Protein AF-A0A6N7VHY9-F1 (afdb_monomer)

Mean predicted aligned error: 8.45 Å

pLDDT: mean 83.17, std 17.12, range [38.38, 97.0]

Secondary structure (DSSP, 8-state):
----S----HHHHHHHHHTTTTS-HHHHHHHHHHHHH--S---------TTS-HHHHHHHHHHHHHHH-TTS---HHHHHHHHHHH--TT--PPP-------TTTTTTSS-HHHHHHHHHHHHHHHHHTTTTTSTT---TTTTS--

Organism: Acidaminococcus fermentans (NCBI:txid905)

Solvent-accessible surface area (backbone atoms only — not comparable to full-atom values): 9420 Å² total; per-residue (Å²): 132,85,77,87,69,86,62,80,41,73,68,52,40,52,50,37,48,67,66,36,73,78,76,44,59,68,62,48,51,53,49,53,51,52,62,66,68,61,77,79,94,82,87,86,85,89,84,74,64,89,90,70,45,64,71,46,51,55,50,43,52,44,55,49,45,42,52,59,12,85,65,46,89,67,60,64,70,61,32,49,55,55,49,67,48,64,59,68,82,89,60,90,66,68,72,50,94,75,73,90,80,62,63,79,84,42,65,83,47,95,46,60,65,58,55,50,51,51,50,50,51,53,44,50,50,65,44,38,69,83,53,64,87,66,80,82,84,74,78,72,65,71,71,74,78,112

Radius of gyration: 17.1 Å; Cα contacts (8 Å, |Δi|>4): 98; chains: 1; bounding box: 40×51×36 Å

InterPro domains:
  IPR011646 KAP family P-loop domain [PF07693] (29-85)
  IPR027417 P-loop containing nucleoside triphosphate hydrolase [SSF52540] (18-81)

Structure (mmCIF, N/CA/C/O backbone):
data_AF-A0A6N7VHY9-F1
#
_entry.id   AF-A0A6N7VHY9-F1
#
loop_
_atom_site.group_PDB
_atom_site.id
_atom_site.type_symbol
_atom_site.label_atom_id
_atom_site.label_alt_id
_atom_site.label_comp_id
_atom_site.label_asym_id
_atom_site.label_entity_id
_atom_site.label_seq_id
_atom_site.pdbx_PDB_ins_code
_atom_site.Cartn_x
_atom_site.Cartn_y
_atom_site.Cartn_z
_atom_site.occupancy
_atom_site.B_iso_or_equiv
_atom_site.auth_seq_id
_atom_site.auth_comp_id
_atom_site.auth_asym_id
_atom_site.auth_atom_id
_atom_site.pdbx_PDB_model_num
ATOM 1 N N . MET A 1 1 ? 9.836 26.515 -5.113 1.00 42.69 1 MET A N 1
ATOM 2 C CA . MET A 1 1 ? 8.542 26.149 -5.733 1.00 42.69 1 MET A CA 1
ATOM 3 C C . MET A 1 1 ? 7.925 25.045 -4.878 1.00 42.69 1 MET A C 1
ATOM 5 O O . MET A 1 1 ? 8.587 24.031 -4.698 1.00 42.69 1 MET A O 1
ATOM 9 N N . LYS A 1 2 ? 6.749 25.242 -4.259 1.00 45.78 2 LYS A N 1
ATOM 10 C CA . LYS A 1 2 ? 6.076 24.152 -3.522 1.00 45.78 2 LYS A CA 1
ATOM 11 C C . LYS A 1 2 ? 5.575 23.128 -4.545 1.00 45.78 2 LYS A C 1
ATOM 13 O O . LYS A 1 2 ? 4.909 23.514 -5.502 1.00 45.78 2 LYS A O 1
ATOM 18 N N . ARG A 1 3 ? 5.922 21.852 -4.368 1.00 50.59 3 ARG A N 1
ATOM 19 C CA . ARG A 1 3 ? 5.393 20.756 -5.192 1.00 50.59 3 ARG A CA 1
ATOM 20 C C . ARG A 1 3 ? 3.888 20.662 -4.911 1.00 50.59 3 ARG A C 1
ATOM 22 O O . ARG A 1 3 ? 3.510 20.466 -3.762 1.00 50.59 3 ARG A O 1
ATOM 29 N N . LEU A 1 4 ? 3.053 20.884 -5.928 1.00 69.12 4 LEU A N 1
ATOM 30 C CA . LEU A 1 4 ? 1.585 20.846 -5.802 1.00 69.12 4 LEU A CA 1
ATOM 31 C C . LEU A 1 4 ? 1.045 19.410 -5.716 1.00 69.12 4 LEU A C 1
ATOM 33 O O . LEU A 1 4 ? -0.078 19.194 -5.277 1.00 69.12 4 LEU A O 1
ATOM 37 N N . GLU A 1 5 ? 1.849 18.434 -6.135 1.00 76.69 5 G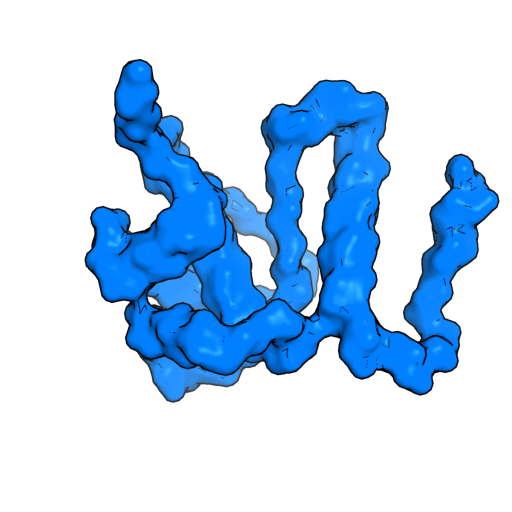LU A N 1
ATOM 38 C CA . GLU A 1 5 ? 1.471 17.028 -6.198 1.00 76.69 5 GLU A CA 1
ATOM 39 C C . GLU A 1 5 ? 1.852 16.283 -4.913 1.00 76.69 5 GLU A C 1
ATOM 41 O O . GLU A 1 5 ? 3.008 16.320 -4.472 1.00 76.69 5 GLU A O 1
ATOM 46 N N . LEU A 1 6 ? 0.881 15.573 -4.332 1.00 85.44 6 LEU A N 1
ATOM 47 C CA . LEU A 1 6 ? 1.103 14.710 -3.179 1.00 85.44 6 LEU A CA 1
ATOM 48 C C . LEU A 1 6 ? 1.811 13.426 -3.624 1.00 85.44 6 LEU A C 1
ATOM 50 O O . LEU A 1 6 ? 1.237 12.573 -4.297 1.00 85.44 6 LEU A O 1
ATOM 54 N N . MET A 1 7 ? 3.071 13.277 -3.226 1.00 90.81 7 MET A N 1
ATOM 55 C CA . MET A 1 7 ? 3.848 12.081 -3.545 1.00 90.81 7 MET A CA 1
ATOM 56 C C . MET A 1 7 ? 3.396 10.884 -2.701 1.00 90.81 7 MET A C 1
ATOM 58 O O . MET A 1 7 ? 3.153 11.057 -1.506 1.00 90.81 7 MET A O 1
ATOM 62 N N . PRO A 1 8 ? 3.351 9.662 -3.259 1.00 91.75 8 PRO A N 1
ATOM 63 C CA . PRO A 1 8 ? 2.973 8.459 -2.523 1.00 91.75 8 PRO A CA 1
ATOM 64 C C . PRO A 1 8 ? 4.151 7.924 -1.685 1.00 91.75 8 PRO A C 1
ATOM 66 O O . PRO A 1 8 ? 4.700 6.851 -1.967 1.00 91.75 8 PRO A O 1
ATOM 69 N N . THR A 1 9 ? 4.580 8.722 -0.705 1.00 94.19 9 THR A N 1
ATOM 70 C CA . THR A 1 9 ? 5.528 8.348 0.358 1.00 94.19 9 THR A CA 1
ATOM 71 C C . THR A 1 9 ? 4.786 7.632 1.480 1.00 94.19 9 THR A C 1
ATOM 73 O O . THR A 1 9 ? 3.601 7.883 1.670 1.00 94.19 9 THR A O 1
ATOM 76 N N . ASP A 1 10 ? 5.465 6.790 2.258 1.00 93.19 10 ASP A N 1
ATOM 77 C CA . ASP A 1 10 ? 4.849 6.057 3.376 1.00 93.19 10 ASP A CA 1
ATOM 78 C C . ASP A 1 10 ? 4.066 6.957 4.340 1.00 93.19 10 ASP A C 1
ATOM 80 O O . ASP A 1 10 ? 2.959 6.615 4.743 1.00 93.19 10 ASP A O 1
ATOM 84 N N . GLU A 1 11 ? 4.609 8.126 4.674 1.00 95.12 11 GLU A N 1
ATOM 85 C CA . GLU A 1 11 ? 3.948 9.111 5.537 1.00 95.12 11 GLU A CA 1
ATOM 86 C C . GLU A 1 11 ? 2.651 9.633 4.911 1.00 95.12 11 GLU A C 1
ATOM 88 O O . GLU A 1 11 ? 1.611 9.663 5.565 1.00 95.12 11 GLU A O 1
ATOM 93 N N . ASN A 1 12 ? 2.686 9.990 3.622 1.00 95.50 12 ASN A N 1
ATOM 94 C CA . ASN A 1 12 ? 1.511 10.485 2.911 1.00 95.50 12 ASN A CA 1
ATOM 95 C C . ASN A 1 12 ? 0.472 9.377 2.693 1.00 95.50 12 ASN A C 1
ATOM 97 O O . ASN A 1 12 ? -0.724 9.652 2.769 1.00 95.50 12 ASN A O 1
ATOM 101 N N . ILE A 1 13 ? 0.906 8.133 2.451 1.00 96.69 13 ILE A N 1
ATOM 102 C CA . ILE A 1 13 ? 0.015 6.970 2.383 1.00 96.69 13 ILE A CA 1
ATOM 103 C C . ILE A 1 13 ? -0.679 6.782 3.737 1.00 96.69 13 ILE A C 1
ATOM 105 O O . ILE A 1 13 ? -1.905 6.746 3.779 1.00 96.69 13 ILE A O 1
ATOM 109 N N . LEU A 1 14 ? 0.069 6.719 4.842 1.00 95.94 14 LEU A N 1
ATOM 110 C CA . LEU A 1 14 ? -0.509 6.524 6.173 1.00 95.94 14 LEU A CA 1
ATOM 111 C C . LEU A 1 14 ? -1.488 7.646 6.527 1.00 95.94 14 LEU A C 1
ATOM 113 O O . LEU A 1 14 ? -2.624 7.373 6.911 1.00 95.94 14 LEU A O 1
ATOM 117 N N . LYS A 1 15 ? -1.082 8.901 6.312 1.00 95.56 15 LYS A N 1
ATOM 118 C CA . LYS A 1 15 ? -1.940 10.064 6.540 1.00 95.56 15 LYS A CA 1
ATOM 119 C C . LYS A 1 15 ? -3.226 9.987 5.716 1.00 95.56 15 LYS A C 1
ATOM 121 O O . LYS A 1 15 ? -4.307 10.228 6.239 1.00 95.56 15 LYS A O 1
ATOM 126 N N . SER A 1 16 ? -3.126 9.590 4.445 1.00 94.69 16 SER A N 1
ATOM 127 C CA . SER A 1 16 ? -4.301 9.445 3.579 1.00 94.69 16 SER A CA 1
ATOM 128 C C . SER A 1 16 ? -5.282 8.371 4.038 1.00 94.69 16 SER A C 1
ATOM 130 O O . SER A 1 16 ? -6.465 8.509 3.760 1.00 94.69 16 SER A O 1
ATOM 132 N N . LEU A 1 17 ? -4.803 7.321 4.717 1.00 95.19 17 LEU A N 1
ATOM 133 C CA . LEU A 1 17 ? -5.655 6.280 5.290 1.00 95.19 17 LEU A CA 1
ATOM 134 C C . LEU A 1 17 ? -6.357 6.791 6.548 1.00 95.19 17 LEU A C 1
ATOM 136 O O . LEU A 1 17 ? -7.560 6.595 6.693 1.00 95.19 17 LEU A O 1
ATOM 140 N N . GLN A 1 18 ? -5.614 7.461 7.431 1.00 94.88 18 GLN A N 1
ATOM 141 C CA . GLN A 1 18 ? -6.129 7.971 8.703 1.00 94.88 18 GLN A CA 1
ATOM 142 C C . GLN A 1 18 ? -7.167 9.080 8.515 1.00 94.88 18 GLN A C 1
ATOM 144 O O . GLN A 1 18 ? -8.174 9.108 9.217 1.00 94.88 18 GLN A O 1
ATOM 149 N N . GLU A 1 19 ? -6.914 9.988 7.574 1.00 94.69 19 GLU A N 1
ATOM 150 C CA . GLU A 1 19 ? -7.770 11.148 7.303 1.00 94.69 19 GLU A CA 1
ATOM 151 C C . GLU A 1 19 ? -8.762 10.906 6.153 1.00 94.69 19 GLU A C 1
ATOM 153 O O . GLU A 1 19 ? -9.537 11.800 5.839 1.00 94.69 19 GLU A O 1
ATOM 158 N N . ASP A 1 20 ? -8.720 9.730 5.511 1.00 92.81 20 ASP A N 1
ATOM 159 C CA . ASP A 1 20 ? -9.493 9.389 4.303 1.00 92.81 20 ASP A CA 1
ATOM 160 C C . ASP A 1 20 ? -9.469 10.506 3.240 1.00 92.81 20 ASP A C 1
ATOM 162 O O . ASP A 1 20 ? -10.491 10.876 2.672 1.00 92.81 20 ASP A O 1
ATOM 166 N N . ILE A 1 21 ? -8.278 11.065 2.967 1.00 91.50 21 ILE A N 1
ATOM 167 C CA . ILE A 1 21 ? -8.084 12.283 2.142 1.00 91.50 21 ILE A CA 1
ATOM 168 C C . ILE A 1 21 ? -8.757 12.181 0.765 1.00 91.50 21 ILE A C 1
ATOM 170 O O . ILE A 1 21 ? -9.146 13.190 0.179 1.00 91.50 21 ILE A O 1
ATOM 174 N N . PHE A 1 22 ? -8.836 10.968 0.219 1.00 90.38 22 PHE A N 1
ATOM 175 C CA . PHE A 1 22 ? -9.401 10.708 -1.102 1.00 90.38 22 PHE A CA 1
ATOM 176 C C . PHE A 1 22 ? -10.817 10.133 -1.061 1.00 90.38 22 PHE A C 1
ATOM 178 O O . PHE A 1 22 ? -11.325 9.833 -2.136 1.00 90.38 22 PHE A O 1
ATOM 185 N N . GLU A 1 23 ? -11.407 9.943 0.123 1.00 93.12 23 GLU A N 1
ATOM 186 C CA . GLU A 1 23 ? -12.726 9.323 0.320 1.00 93.12 23 GLU A CA 1
ATOM 187 C C . GLU A 1 23 ? -12.825 7.955 -0.375 1.00 93.12 23 GLU A C 1
ATOM 189 O O . GLU A 1 23 ? -13.783 7.655 -1.080 1.00 93.12 23 GLU A O 1
ATOM 194 N N . ARG A 1 24 ? -11.765 7.143 -0.243 1.00 93.00 24 ARG A N 1
ATOM 195 C CA . ARG A 1 24 ? -11.626 5.846 -0.937 1.00 93.00 24 ARG A CA 1
ATOM 196 C C . ARG A 1 24 ? -11.329 4.678 -0.011 1.00 93.00 24 ARG A C 1
ATOM 198 O O . ARG A 1 24 ? -11.001 3.581 -0.474 1.00 93.00 24 ARG A O 1
ATOM 205 N N . ASN A 1 25 ? -11.401 4.885 1.301 1.00 95.00 25 ASN A N 1
ATOM 206 C CA . ASN A 1 25 ? -11.150 3.811 2.252 1.00 95.00 25 ASN A CA 1
ATOM 207 C C . ASN A 1 25 ? -12.128 2.641 2.063 1.00 95.00 25 ASN A C 1
ATOM 209 O O . ASN A 1 25 ? -11.720 1.489 2.192 1.00 95.00 25 ASN A O 1
ATOM 213 N N . GLN A 1 26 ? -13.388 2.892 1.697 1.00 93.94 26 GLN A N 1
ATOM 214 C CA . GLN A 1 26 ? -14.359 1.822 1.452 1.00 93.94 26 GLN A CA 1
ATOM 215 C C . GLN A 1 26 ? -14.006 0.990 0.204 1.00 93.94 26 GLN A C 1
ATOM 217 O O . GLN A 1 26 ? -14.002 -0.241 0.253 1.00 93.94 26 GLN A O 1
ATOM 222 N N . GLU A 1 27 ? -13.641 1.636 -0.900 1.00 94.88 27 GLU A N 1
ATOM 223 C CA . GLU A 1 27 ? -13.161 0.995 -2.127 1.00 94.88 27 GLU A CA 1
ATOM 224 C C . GLU A 1 27 ? -11.898 0.185 -1.857 1.00 94.88 27 GLU A C 1
ATOM 226 O O . GLU A 1 27 ? -11.755 -0.936 -2.347 1.00 94.88 27 GLU A O 1
ATOM 231 N N . LEU A 1 28 ? -11.002 0.723 -1.030 1.00 95.94 28 LEU A N 1
ATOM 232 C CA . LEU A 1 28 ? -9.809 0.018 -0.600 1.00 95.94 28 LEU A CA 1
ATOM 233 C C . LEU A 1 28 ? -10.164 -1.244 0.196 1.00 95.94 28 LEU A C 1
ATOM 235 O O . LEU A 1 28 ? -9.597 -2.299 -0.075 1.00 95.94 28 LEU A O 1
ATOM 239 N N . GLN A 1 29 ? -11.139 -1.192 1.111 1.00 94.81 29 GLN A N 1
ATOM 240 C CA . GLN A 1 29 ? -11.616 -2.390 1.817 1.00 94.81 29 GLN A CA 1
ATOM 241 C C . GLN A 1 29 ? -12.148 -3.446 0.843 1.00 94.81 29 GLN A C 1
ATOM 243 O O . GLN A 1 29 ? -11.826 -4.625 0.988 1.00 94.81 29 GLN A O 1
ATOM 248 N N . TYR A 1 30 ? -12.949 -3.053 -0.152 1.00 94.25 30 TYR A N 1
ATOM 249 C CA . TYR A 1 30 ? -13.447 -3.987 -1.167 1.00 94.25 30 TYR A CA 1
ATOM 250 C C . TYR A 1 30 ? -12.323 -4.572 -2.018 1.00 94.25 30 TYR A C 1
ATOM 252 O O . TYR A 1 30 ? -12.343 -5.762 -2.331 1.00 94.25 30 TYR A O 1
ATOM 260 N N . PHE A 1 31 ? -11.316 -3.771 -2.347 1.00 96.12 31 PHE A N 1
ATOM 261 C CA . PHE A 1 31 ? -10.159 -4.241 -3.091 1.00 96.12 31 PHE A CA 1
ATOM 262 C C . PHE A 1 31 ? -9.339 -5.259 -2.288 1.00 96.12 31 PHE A C 1
ATOM 264 O O . PHE A 1 31 ? -9.022 -6.328 -2.800 1.00 96.12 31 PHE A O 1
ATOM 271 N N . ILE A 1 32 ? -9.081 -4.998 -1.003 1.00 95.62 32 ILE A N 1
ATOM 272 C CA . ILE A 1 32 ? -8.412 -5.954 -0.106 1.00 95.62 32 ILE A CA 1
ATOM 273 C C . ILE A 1 32 ? -9.217 -7.254 0.023 1.00 95.62 32 ILE A C 1
ATOM 275 O O . ILE A 1 32 ? -8.640 -8.341 -0.019 1.00 95.62 32 ILE A O 1
ATOM 279 N N . LYS A 1 33 ? -10.550 -7.164 0.112 1.00 93.62 33 LYS A N 1
ATOM 280 C CA . LYS A 1 33 ? -11.453 -8.329 0.114 1.00 93.62 33 LYS A CA 1
ATOM 281 C C . LYS A 1 33 ? -11.310 -9.172 -1.144 1.00 93.62 33 LYS A C 1
ATOM 283 O O . LYS A 1 33 ? -11.180 -10.390 -1.042 1.00 93.62 33 LYS A O 1
ATOM 288 N N . LEU A 1 34 ? -11.313 -8.521 -2.307 1.00 94.44 34 LEU A N 1
ATOM 289 C CA . LEU A 1 34 ? -11.102 -9.176 -3.592 1.00 94.44 34 LEU A CA 1
ATOM 290 C C . LEU A 1 34 ? -9.753 -9.902 -3.602 1.00 94.44 34 LEU A C 1
ATOM 292 O O . LEU A 1 34 ? -9.726 -11.106 -3.842 1.00 94.44 34 LEU A O 1
ATOM 296 N N . LEU A 1 35 ? -8.661 -9.212 -3.259 1.00 94.62 35 LEU A N 1
ATOM 297 C CA . LEU A 1 35 ? -7.323 -9.810 -3.207 1.00 94.62 35 LEU A CA 1
ATOM 298 C C . LEU A 1 35 ? -7.261 -11.020 -2.265 1.00 94.62 35 LEU A C 1
ATOM 300 O O . LEU A 1 35 ? -6.686 -12.043 -2.619 1.00 94.62 35 LEU A O 1
ATOM 304 N N . ASN A 1 36 ? -7.905 -10.944 -1.098 1.00 93.50 36 ASN A N 1
ATOM 305 C CA . ASN A 1 36 ? -7.929 -12.037 -0.122 1.00 93.50 36 ASN A CA 1
ATOM 306 C C . ASN A 1 36 ? -8.738 -13.269 -0.587 1.00 93.50 36 ASN A C 1
ATOM 308 O O . ASN A 1 36 ? -8.517 -14.378 -0.093 1.00 93.50 36 ASN A O 1
ATOM 312 N N . SER A 1 37 ? -9.683 -13.073 -1.514 1.00 92.44 37 SER A N 1
ATOM 313 C CA . SER A 1 37 ? -10.526 -14.135 -2.084 1.00 92.44 37 SER A CA 1
ATOM 314 C C . SER A 1 37 ? -9.913 -14.852 -3.288 1.00 92.44 37 SER A C 1
ATOM 316 O O . SER A 1 37 ? -10.370 -15.938 -3.631 1.00 92.44 37 SER A O 1
ATOM 318 N N . ILE A 1 38 ? -8.899 -14.266 -3.932 1.00 93.06 38 ILE A N 1
ATOM 319 C CA . ILE A 1 38 ? -8.265 -14.863 -5.109 1.00 93.06 38 ILE A CA 1
ATOM 320 C C . ILE A 1 38 ? -7.424 -16.068 -4.685 1.00 93.06 38 ILE A C 1
ATOM 322 O O . ILE A 1 38 ? -6.627 -16.004 -3.747 1.00 93.06 38 ILE A O 1
ATOM 326 N N . GLU A 1 39 ? -7.584 -17.165 -5.419 1.00 88.62 39 GLU A N 1
ATOM 327 C CA . GLU A 1 39 ? -6.776 -18.373 -5.291 1.00 88.62 39 GLU A CA 1
ATOM 328 C C . GLU A 1 39 ? -6.046 -18.626 -6.615 1.00 88.62 39 GLU A C 1
ATOM 330 O O . GLU A 1 39 ? -6.656 -18.634 -7.683 1.00 88.62 39 GLU A O 1
ATOM 335 N N . GLY A 1 40 ? -4.727 -18.821 -6.549 1.00 89.12 40 GLY A N 1
ATOM 336 C CA . GLY A 1 40 ? -3.883 -19.014 -7.730 1.00 89.12 40 GLY A CA 1
ATOM 337 C C . GLY A 1 40 ? -3.402 -17.713 -8.397 1.00 89.12 40 GLY A C 1
ATOM 338 O O . GLY A 1 40 ? -3.570 -16.620 -7.851 1.00 89.12 40 GLY A O 1
ATOM 339 N N . PRO A 1 41 ? -2.729 -17.822 -9.558 1.00 90.75 41 PRO A N 1
ATOM 340 C CA . PRO A 1 41 ? -2.177 -16.674 -10.268 1.00 90.75 41 PRO A CA 1
ATOM 341 C C . PRO A 1 41 ? -3.285 -15.876 -10.964 1.00 90.75 41 PRO A C 1
ATOM 343 O O . PRO A 1 41 ? -4.064 -16.422 -11.743 1.00 90.75 41 PRO A O 1
ATOM 346 N N . TYR A 1 42 ? -3.325 -14.566 -10.722 1.00 94.50 42 TYR A N 1
ATOM 347 C CA . TYR A 1 42 ? -4.292 -13.663 -11.344 1.00 94.50 42 TYR A CA 1
ATOM 348 C C . TYR A 1 42 ? -3.639 -12.327 -11.706 1.00 94.50 42 TYR A C 1
ATOM 350 O O . TYR A 1 42 ? -2.670 -11.908 -11.073 1.00 94.50 42 TYR A O 1
ATOM 358 N N . SER A 1 43 ? -4.180 -11.644 -12.716 1.00 94.44 43 SER A N 1
ATOM 359 C CA . SER A 1 43 ? -3.752 -10.299 -13.108 1.00 94.44 43 SER A CA 1
ATOM 360 C C . SER A 1 43 ? -4.921 -9.327 -12.994 1.00 94.44 43 SER A C 1
ATOM 362 O O . SER A 1 43 ? -5.998 -9.577 -13.533 1.00 94.44 43 SER A O 1
ATOM 364 N N . ILE A 1 44 ? -4.716 -8.221 -12.276 1.00 94.81 44 ILE A N 1
ATOM 365 C CA . ILE A 1 44 ? -5.726 -7.179 -12.069 1.00 94.81 44 ILE A CA 1
ATOM 366 C C . ILE A 1 44 ? -5.207 -5.872 -12.652 1.00 94.81 44 ILE A C 1
ATOM 368 O O . ILE A 1 44 ? -4.140 -5.395 -12.270 1.00 94.81 44 ILE A O 1
ATOM 372 N N . ALA A 1 45 ? -5.998 -5.257 -13.526 1.00 95.19 45 ALA A N 1
ATOM 373 C CA . ALA A 1 45 ? -5.738 -3.915 -14.026 1.00 95.19 45 ALA A CA 1
ATOM 374 C C . ALA A 1 45 ? -6.599 -2.891 -13.270 1.00 95.19 45 ALA A C 1
ATOM 376 O O . ALA A 1 45 ? -7.827 -2.966 -13.286 1.00 95.19 45 ALA A O 1
ATOM 377 N N . VAL A 1 46 ? -5.960 -1.908 -12.628 1.00 93.81 46 VAL A N 1
ATOM 378 C CA . VAL A 1 46 ? -6.651 -0.783 -11.976 1.00 93.81 46 VAL A CA 1
ATOM 379 C C . VAL A 1 46 ? -6.806 0.354 -12.985 1.00 93.81 46 VAL A C 1
ATOM 381 O O . VAL A 1 46 ? -5.837 1.039 -13.314 1.00 93.81 46 VAL A O 1
ATOM 384 N N . ASN A 1 47 ? -8.027 0.561 -13.479 1.00 93.56 47 ASN A N 1
ATOM 385 C CA . ASN A 1 47 ? -8.326 1.619 -14.443 1.00 93.56 47 ASN A CA 1
ATOM 386 C C . ASN A 1 47 ? -8.700 2.943 -13.753 1.00 93.56 47 ASN A C 1
ATOM 388 O O . ASN A 1 47 ? -9.331 2.962 -12.700 1.00 93.56 47 ASN A O 1
ATOM 392 N N . GLY A 1 48 ? -8.330 4.065 -14.366 1.00 90.38 48 GLY A N 1
ATOM 393 C CA . GLY A 1 48 ? -8.664 5.409 -13.902 1.00 90.38 48 GLY A CA 1
ATOM 394 C C . GLY A 1 48 ? -7.902 6.484 -14.673 1.00 90.38 48 GLY A C 1
ATOM 395 O O . GLY A 1 48 ? -6.833 6.215 -15.228 1.00 90.38 48 GLY A O 1
ATOM 396 N N . SER A 1 49 ? -8.419 7.712 -14.687 1.00 93.31 49 SER A N 1
ATOM 397 C CA . SER A 1 49 ? -7.815 8.847 -15.400 1.00 93.31 49 SER A CA 1
ATOM 398 C C . SER A 1 49 ? -6.382 9.157 -14.944 1.00 93.31 49 SER A C 1
ATOM 400 O O . SER A 1 49 ? -5.942 8.769 -13.855 1.00 93.31 49 SER A O 1
ATOM 402 N N . TRP A 1 50 ? -5.613 9.863 -15.776 1.00 90.06 50 TRP A N 1
ATOM 403 C CA . TRP A 1 50 ? -4.317 10.395 -15.347 1.00 90.06 50 TRP A CA 1
ATOM 404 C C . TRP A 1 50 ? -4.498 11.307 -14.126 1.00 90.06 50 TRP A C 1
ATOM 406 O O . TRP A 1 50 ? -5.468 12.056 -14.050 1.00 90.06 50 TRP A O 1
ATOM 416 N N . GLY A 1 51 ? -3.600 11.207 -13.144 1.00 88.25 51 GLY A N 1
ATOM 417 C CA . GLY A 1 51 ? -3.697 11.987 -11.906 1.00 88.25 51 GLY A CA 1
ATOM 418 C C . GLY A 1 51 ? -4.763 11.518 -10.905 1.00 88.25 51 GLY A C 1
ATOM 419 O O . GLY A 1 51 ? -4.839 12.077 -9.820 1.00 88.25 51 GLY A O 1
ATOM 420 N N . SER A 1 52 ? -5.531 10.453 -11.179 1.00 89.62 52 SER A N 1
ATOM 421 C CA . SER A 1 52 ? -6.554 9.939 -10.243 1.00 89.62 52 SER A CA 1
ATOM 422 C C . SER A 1 52 ? -5.993 9.210 -9.006 1.00 89.62 52 SER A C 1
ATOM 424 O O . SER A 1 52 ? -6.734 8.594 -8.238 1.00 89.62 52 SER A O 1
ATOM 426 N N . GLY A 1 53 ? -4.669 9.204 -8.825 1.00 92.50 53 GLY A N 1
ATOM 427 C CA . GLY A 1 53 ? -4.016 8.572 -7.679 1.00 92.50 53 GLY A CA 1
ATOM 428 C C . GLY A 1 53 ? -3.994 7.039 -7.709 1.00 92.50 53 GLY A C 1
ATOM 429 O O . GLY A 1 53 ? -3.999 6.431 -6.644 1.00 92.50 53 GLY A O 1
ATOM 430 N N . LYS A 1 54 ? -3.958 6.398 -8.889 1.00 93.88 54 LYS A N 1
ATOM 431 C CA . LYS A 1 54 ? -3.852 4.925 -9.022 1.00 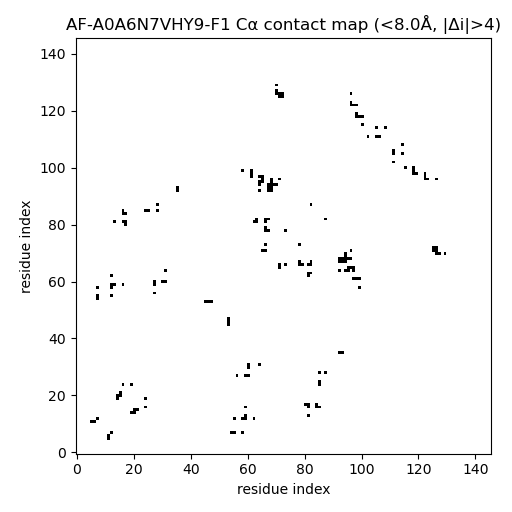93.88 54 LYS A CA 1
ATOM 432 C C . LYS A 1 54 ? -2.649 4.349 -8.267 1.00 93.88 54 LYS A C 1
ATOM 434 O O . LYS A 1 54 ? -2.797 3.419 -7.484 1.00 93.88 54 LYS A O 1
ATOM 439 N N . THR A 1 55 ? -1.470 4.946 -8.445 1.00 93.62 55 THR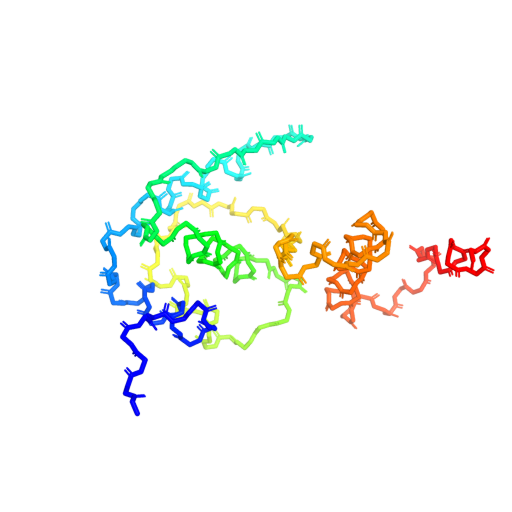 A N 1
ATOM 440 C CA . THR A 1 55 ? -0.245 4.553 -7.728 1.00 93.62 55 THR A CA 1
ATOM 441 C C . THR A 1 55 ? -0.400 4.700 -6.217 1.00 93.62 55 THR A C 1
ATOM 443 O O . THR A 1 55 ? 0.061 3.856 -5.454 1.00 93.62 55 THR A O 1
ATOM 446 N N . PHE A 1 56 ? -1.085 5.761 -5.789 1.00 95.00 56 PHE A N 1
ATOM 447 C CA . PHE A 1 56 ? -1.402 6.007 -4.388 1.00 95.00 56 PHE A CA 1
ATOM 448 C C . PHE A 1 56 ? -2.285 4.886 -3.826 1.00 95.00 56 PHE A C 1
ATOM 450 O O . PHE A 1 56 ? -1.955 4.309 -2.797 1.00 95.00 56 PHE A O 1
ATOM 457 N N . PHE A 1 57 ? -3.334 4.510 -4.562 1.00 96.12 57 PHE A N 1
ATOM 458 C CA . PHE A 1 57 ? -4.261 3.439 -4.202 1.00 96.12 57 PHE A CA 1
ATOM 459 C C . PHE A 1 57 ? -3.579 2.065 -4.099 1.00 96.12 57 PHE A C 1
ATOM 461 O O . PHE A 1 57 ? -3.759 1.354 -3.114 1.00 96.12 57 PHE A O 1
ATOM 468 N N . VAL A 1 58 ? -2.725 1.703 -5.065 1.00 96.25 58 VAL A N 1
ATOM 469 C CA . VAL A 1 58 ? -1.969 0.434 -5.024 1.00 96.25 58 VAL A CA 1
ATOM 470 C C . VAL A 1 58 ? -1.015 0.393 -3.824 1.00 96.25 58 VAL A C 1
ATOM 472 O O . VAL A 1 58 ? -0.897 -0.634 -3.156 1.00 96.25 58 VAL A O 1
ATOM 475 N N . LYS A 1 59 ? -0.363 1.516 -3.500 1.00 96.62 59 LYS A N 1
ATOM 476 C CA . LYS A 1 59 ? 0.515 1.616 -2.325 1.00 96.62 59 LYS A CA 1
ATOM 477 C C . LYS A 1 59 ? -0.251 1.603 -1.002 1.00 96.62 59 LYS A C 1
ATOM 479 O O . LYS A 1 59 ? 0.227 0.984 -0.055 1.00 96.62 59 LYS A O 1
ATOM 484 N N . GLN A 1 60 ? -1.437 2.213 -0.942 1.00 97.00 60 GLN A N 1
ATOM 485 C CA . GLN A 1 60 ? -2.355 2.064 0.190 1.00 97.00 60 GLN A CA 1
ATOM 486 C C . GLN A 1 60 ? 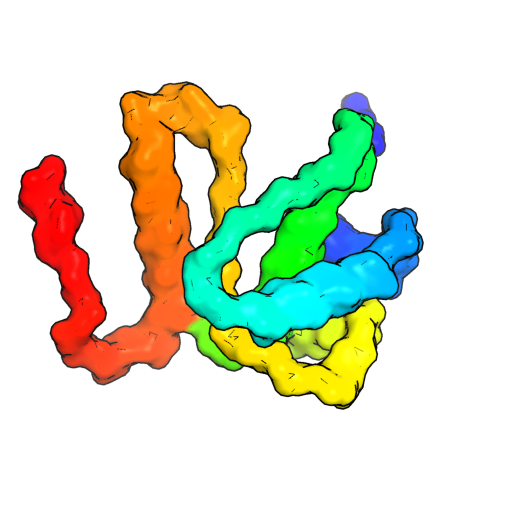-2.713 0.585 0.392 1.00 97.00 60 GLN A C 1
ATOM 488 O O . GLN A 1 60 ? -2.560 0.074 1.497 1.00 97.00 60 GLN A O 1
ATOM 493 N N . ALA A 1 61 ? -3.093 -0.133 -0.672 1.00 96.81 61 ALA A N 1
ATOM 494 C CA . ALA A 1 61 ? -3.423 -1.556 -0.586 1.00 96.81 61 ALA A CA 1
ATOM 495 C C . ALA A 1 61 ? -2.248 -2.394 -0.068 1.00 96.81 61 ALA A C 1
ATOM 497 O O . ALA A 1 61 ? -2.419 -3.178 0.864 1.00 96.81 61 ALA A O 1
ATOM 498 N N . LYS A 1 62 ? -1.040 -2.170 -0.603 1.00 96.31 62 LYS A N 1
ATOM 499 C CA . LYS A 1 62 ? 0.178 -2.820 -0.105 1.00 96.31 62 LYS A CA 1
ATOM 500 C C . LYS A 1 62 ? 0.405 -2.547 1.386 1.00 96.31 62 LYS A C 1
ATOM 502 O O . LYS A 1 62 ? 0.600 -3.496 2.134 1.00 96.31 62 LYS A O 1
ATOM 507 N N . MET A 1 63 ? 0.347 -1.285 1.824 1.00 96.00 63 MET A N 1
ATOM 508 C CA . MET A 1 63 ? 0.570 -0.916 3.230 1.00 96.00 63 MET A CA 1
ATOM 509 C C . MET A 1 63 ? -0.405 -1.629 4.175 1.00 96.00 63 MET A C 1
ATOM 511 O O . MET A 1 63 ? -0.023 -2.048 5.266 1.00 96.00 63 MET A O 1
ATOM 515 N N . VAL A 1 64 ? -1.657 -1.788 3.747 1.00 95.62 64 VAL A N 1
ATOM 516 C CA . VAL A 1 64 ? -2.676 -2.514 4.507 1.00 95.62 64 VAL A CA 1
ATOM 517 C C . VAL A 1 64 ? -2.338 -3.996 4.575 1.00 95.62 64 VAL A C 1
ATOM 519 O O . VAL A 1 64 ? -2.273 -4.543 5.670 1.00 95.62 64 VAL A O 1
ATOM 522 N N . LEU A 1 65 ? -2.066 -4.647 3.443 1.00 94.88 65 LEU A N 1
ATOM 523 C CA . LEU A 1 65 ? -1.710 -6.071 3.422 1.00 94.88 65 LEU A CA 1
ATOM 524 C C . LEU A 1 65 ? -0.464 -6.364 4.268 1.00 94.88 65 LEU A C 1
ATOM 526 O O . LEU A 1 65 ? -0.469 -7.313 5.049 1.00 94.88 65 LEU A O 1
ATOM 530 N N . ASP A 1 66 ? 0.557 -5.509 4.192 1.00 93.50 66 ASP A N 1
ATOM 531 C CA . ASP A 1 66 ? 1.768 -5.605 5.010 1.00 93.50 66 ASP A CA 1
ATOM 532 C C . ASP A 1 66 ? 1.452 -5.494 6.518 1.00 93.50 66 ASP A C 1
ATOM 534 O O . ASP A 1 66 ? 1.991 -6.247 7.328 1.00 93.50 66 ASP A O 1
ATOM 538 N N . ALA A 1 67 ? 0.531 -4.609 6.921 1.00 93.38 67 ALA A N 1
ATOM 539 C CA . ALA A 1 67 ? 0.109 -4.474 8.319 1.00 93.38 67 ALA A CA 1
ATOM 540 C C . ALA A 1 67 ? -0.679 -5.694 8.839 1.00 93.38 67 ALA A C 1
ATOM 542 O O . ALA A 1 67 ? -0.659 -5.982 10.044 1.00 93.38 67 ALA A O 1
ATOM 543 N N . TYR A 1 68 ? -1.367 -6.428 7.961 1.00 92.38 68 TYR A N 1
ATOM 544 C CA . TYR A 1 68 ? -2.050 -7.679 8.310 1.00 92.38 68 TYR A CA 1
ATOM 545 C C . TYR A 1 68 ? -1.148 -8.915 8.212 1.00 92.38 68 TYR A C 1
ATOM 547 O O . TYR A 1 68 ? -1.456 -9.919 8.846 1.00 92.38 68 TYR A O 1
ATOM 555 N N . ASN A 1 69 ? -0.020 -8.831 7.507 1.00 91.19 69 ASN A N 1
ATOM 556 C CA . ASN A 1 69 ? 0.965 -9.900 7.435 1.00 91.19 69 ASN A CA 1
ATOM 557 C C . ASN A 1 69 ? 1.813 -9.954 8.722 1.00 91.19 69 ASN A C 1
ATOM 559 O O . ASN A 1 69 ? 2.528 -9.002 9.052 1.00 91.19 69 ASN A O 1
ATOM 563 N N . THR A 1 70 ? 1.743 -11.070 9.452 1.00 86.81 70 THR A N 1
ATOM 564 C CA . THR A 1 70 ? 2.511 -11.272 10.698 1.00 86.81 70 THR A CA 1
ATOM 565 C C . THR A 1 70 ? 4.011 -11.416 10.468 1.00 86.81 70 THR A C 1
ATOM 567 O O . THR A 1 70 ? 4.796 -11.121 11.367 1.00 86.81 70 THR A O 1
ATOM 570 N N . ASP A 1 71 ? 4.407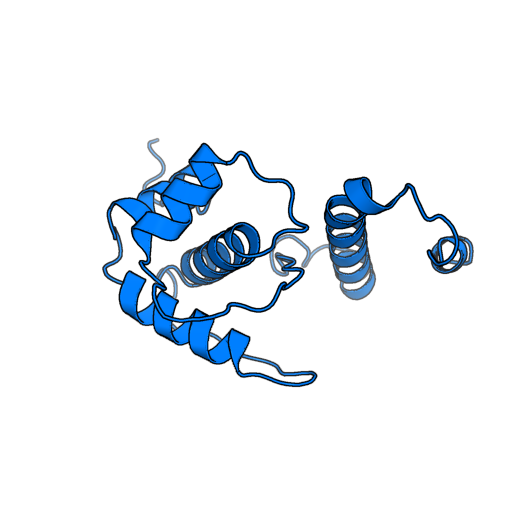 -11.844 9.272 1.00 85.69 71 ASP A N 1
ATOM 571 C CA . ASP A 1 71 ? 5.804 -12.088 8.913 1.00 85.69 71 ASP A CA 1
ATOM 572 C C . ASP A 1 71 ? 6.496 -10.806 8.423 1.00 85.69 71 ASP A C 1
ATOM 574 O O . ASP A 1 71 ? 7.719 -10.755 8.315 1.00 85.69 71 ASP A O 1
ATOM 578 N N . PHE A 1 72 ? 5.726 -9.745 8.152 1.00 86.19 72 PHE A N 1
ATOM 579 C CA . PHE A 1 72 ? 6.267 -8.442 7.785 1.00 86.19 72 PHE A CA 1
ATOM 580 C C . PHE A 1 72 ? 6.749 -7.683 9.021 1.00 86.19 72 PHE A C 1
ATOM 582 O O . PHE A 1 72 ? 5.996 -7.509 9.986 1.00 86.19 72 PHE A O 1
ATOM 589 N N . ASP A 1 73 ? 7.987 -7.192 8.986 1.00 87.62 73 ASP A N 1
ATOM 590 C CA . ASP A 1 73 ? 8.527 -6.388 10.074 1.00 87.62 73 ASP A CA 1
ATOM 591 C C . ASP A 1 73 ? 7.975 -4.959 10.032 1.00 87.62 73 ASP A C 1
ATOM 593 O O . ASP A 1 73 ? 8.261 -4.166 9.138 1.00 87.62 73 ASP A O 1
ATOM 597 N N . MET A 1 74 ? 7.137 -4.636 11.011 1.00 89.19 74 MET A N 1
ATOM 598 C CA . MET A 1 74 ? 6.526 -3.323 11.157 1.00 89.19 74 MET A CA 1
ATOM 599 C C . MET A 1 74 ? 6.288 -3.058 12.636 1.00 89.19 74 MET A C 1
ATOM 601 O O . MET A 1 74 ? 5.755 -3.918 13.336 1.00 89.19 74 MET A O 1
ATOM 605 N N . ILE A 1 75 ? 6.646 -1.845 13.058 1.00 92.94 75 ILE A N 1
ATOM 606 C CA . ILE A 1 75 ? 6.403 -1.295 14.393 1.00 92.94 75 ILE A CA 1
ATOM 607 C C . ILE A 1 75 ? 4.909 -1.399 14.741 1.00 92.94 75 ILE A C 1
ATOM 609 O O . ILE A 1 75 ? 4.057 -1.005 13.936 1.00 92.94 75 ILE A O 1
ATOM 613 N N . ASP A 1 76 ? 4.596 -1.905 15.934 1.00 92.56 76 ASP A N 1
ATOM 614 C CA . ASP A 1 76 ? 3.225 -2.217 16.352 1.00 92.56 76 ASP A CA 1
ATOM 615 C C . ASP A 1 76 ? 2.314 -0.986 16.367 1.00 92.56 76 ASP A C 1
ATOM 617 O O . ASP A 1 76 ? 1.163 -1.071 15.939 1.00 92.56 76 ASP A O 1
ATOM 621 N N . GLU A 1 77 ? 2.820 0.187 16.756 1.00 94.00 77 GLU A N 1
ATOM 622 C CA . GLU A 1 77 ? 2.056 1.437 16.712 1.00 94.00 77 GLU A CA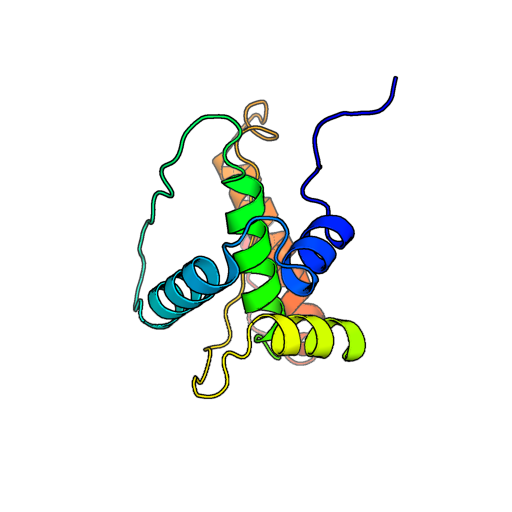 1
ATOM 623 C C . GLU A 1 77 ? 1.621 1.784 15.279 1.00 94.00 77 GLU A C 1
ATOM 625 O O . GLU A 1 77 ? 0.456 2.111 15.044 1.00 94.00 77 GLU A O 1
ATOM 630 N N . LYS A 1 78 ? 2.530 1.654 14.298 1.00 93.69 78 LYS A N 1
ATOM 631 C CA . LYS A 1 78 ? 2.218 1.881 12.874 1.00 93.69 78 LYS A CA 1
ATOM 632 C C . LYS A 1 78 ? 1.221 0.837 12.374 1.00 93.69 78 LYS A C 1
ATOM 634 O O . LYS A 1 78 ? 0.274 1.183 11.669 1.00 93.69 78 LYS A O 1
ATOM 639 N N . ARG A 1 79 ? 1.402 -0.425 12.769 1.00 93.62 79 ARG A N 1
ATOM 640 C CA . ARG A 1 79 ? 0.506 -1.529 12.408 1.00 93.62 79 ARG A CA 1
ATOM 641 C C . ARG A 1 79 ? -0.916 -1.284 12.906 1.00 93.62 79 ARG A C 1
ATOM 643 O O . ARG A 1 79 ? -1.861 -1.410 12.128 1.00 93.62 79 ARG A O 1
ATOM 650 N N . ASN A 1 80 ? -1.067 -0.915 14.174 1.00 93.00 80 ASN A N 1
ATOM 651 C CA . ASN A 1 80 ? -2.365 -0.642 14.786 1.00 93.00 80 ASN A CA 1
ATOM 652 C C . ASN A 1 80 ? -3.030 0.579 14.144 1.00 93.00 80 ASN A C 1
ATOM 654 O O . ASN A 1 80 ? -4.184 0.484 13.740 1.00 93.00 80 ASN A O 1
ATOM 658 N N . ALA A 1 81 ? -2.280 1.660 13.900 1.00 94.38 81 ALA A N 1
ATOM 659 C CA . ALA A 1 81 ? -2.796 2.843 13.210 1.00 94.38 81 ALA A CA 1
ATOM 660 C C . ALA A 1 81 ? -3.387 2.525 11.821 1.00 94.38 81 ALA A C 1
ATOM 662 O O . ALA A 1 81 ? -4.450 3.037 11.459 1.00 94.38 81 ALA A O 1
ATOM 663 N N . ILE A 1 82 ? -2.733 1.654 11.043 1.00 94.62 82 ILE A N 1
ATOM 664 C CA . ILE A 1 82 ? -3.237 1.215 9.731 1.00 94.62 82 ILE A CA 1
ATOM 665 C C . ILE A 1 82 ? -4.521 0.387 9.891 1.00 94.62 82 ILE A C 1
ATOM 667 O O . ILE A 1 82 ? -5.508 0.635 9.194 1.00 94.62 82 ILE A O 1
ATOM 671 N N . LYS A 1 83 ? -4.535 -0.579 10.820 1.00 92.44 83 LYS A N 1
ATOM 672 C CA . LYS A 1 83 ? -5.702 -1.443 11.078 1.00 92.44 83 LYS A CA 1
ATOM 673 C C . LYS A 1 83 ? -6.919 -0.648 11.557 1.00 92.44 83 LYS A C 1
ATOM 675 O O . LYS A 1 83 ? -8.035 -0.886 11.086 1.00 92.44 83 LYS A O 1
ATOM 680 N N . ASP A 1 84 ? -6.699 0.329 12.430 1.00 91.88 84 ASP A N 1
ATOM 681 C CA . ASP A 1 84 ? -7.744 1.193 12.982 1.00 91.88 84 ASP A CA 1
ATOM 682 C C . ASP A 1 84 ? -8.367 2.109 11.922 1.00 91.88 84 ASP A C 1
ATOM 684 O O . ASP A 1 84 ? -9.559 2.418 12.006 1.00 91.88 84 ASP A O 1
ATOM 688 N N . SER A 1 85 ? -7.593 2.485 10.896 1.00 91.69 85 SER A N 1
ATOM 689 C CA . SER A 1 85 ? -8.055 3.347 9.800 1.00 91.69 85 SER A CA 1
ATOM 690 C C . SER A 1 85 ? -9.102 2.657 8.915 1.00 91.69 85 SER A C 1
ATOM 692 O O . SER A 1 85 ? -10.107 3.262 8.551 1.00 91.69 85 SER A O 1
ATOM 694 N N . LEU A 1 86 ? -8.913 1.372 8.593 1.00 85.75 86 LEU A N 1
ATOM 695 C CA . LEU A 1 86 ? -9.788 0.637 7.664 1.00 85.75 86 LEU A CA 1
ATOM 696 C C . LEU A 1 86 ? -10.812 -0.274 8.338 1.00 85.75 86 LEU A C 1
ATOM 698 O O . LEU A 1 86 ? -11.726 -0.732 7.660 1.00 85.75 86 LEU A O 1
ATOM 702 N N . LYS A 1 87 ? -10.688 -0.541 9.646 1.00 76.38 87 LYS A N 1
ATOM 703 C CA . LYS A 1 87 ? -11.652 -1.328 10.439 1.00 76.38 87 LYS A CA 1
ATOM 704 C C . LYS A 1 87 ? -12.134 -2.601 9.719 1.00 76.38 87 LYS A C 1
ATOM 706 O O . LYS A 1 87 ? -13.334 -2.867 9.675 1.00 76.38 87 LYS A O 1
ATOM 711 N N . LEU A 1 88 ? -11.215 -3.419 9.195 1.00 79.69 88 LEU A N 1
ATOM 712 C CA . LEU A 1 88 ? -11.519 -4.729 8.584 1.00 79.69 88 LEU A CA 1
ATOM 713 C C . LEU A 1 88 ? -11.883 -5.778 9.664 1.00 79.69 88 LEU A C 1
ATOM 715 O O . LEU A 1 88 ? -11.255 -6.828 9.762 1.00 79.69 88 LEU A O 1
ATOM 719 N N . LYS A 1 89 ? -12.853 -5.456 10.531 1.00 60.56 89 LYS A N 1
ATOM 720 C CA . LYS A 1 89 ? -13.102 -6.100 11.834 1.00 60.56 89 LYS A CA 1
ATOM 721 C C . LYS A 1 89 ? -13.534 -7.568 11.762 1.00 60.56 89 LYS A C 1
ATOM 723 O O . LYS A 1 89 ? -13.320 -8.289 12.728 1.00 60.56 89 LYS A O 1
ATOM 728 N N . ASP A 1 90 ? -14.054 -8.013 10.622 1.00 60.47 90 ASP A N 1
ATOM 729 C CA . ASP A 1 90 ? -14.699 -9.327 10.496 1.00 60.47 90 ASP A CA 1
ATOM 730 C C . ASP A 1 90 ? -13.960 -10.288 9.553 1.00 60.47 90 ASP A C 1
ATOM 732 O O . ASP A 1 90 ? -14.524 -11.291 9.120 1.00 60.47 90 ASP A O 1
ATOM 736 N N . GLN A 1 91 ? -12.716 -9.979 9.165 1.00 67.56 91 GLN A N 1
ATOM 737 C CA . GLN A 1 91 ? -12.030 -10.731 8.115 1.00 67.56 91 GLN A CA 1
ATOM 738 C C . GLN A 1 91 ? -10.649 -11.223 8.514 1.00 67.56 91 GLN A C 1
ATOM 740 O O . GLN A 1 91 ? -9.759 -10.454 8.874 1.00 67.56 91 GLN A O 1
ATOM 745 N N . GLN A 1 92 ? -10.455 -12.531 8.351 1.00 82.88 92 GLN A N 1
ATOM 746 C CA . GLN A 1 92 ? -9.140 -13.143 8.386 1.00 82.88 92 GLN A CA 1
ATOM 747 C C . GLN A 1 92 ? -8.426 -12.836 7.064 1.00 82.88 92 GLN A C 1
ATOM 749 O O . GLN A 1 92 ? -8.663 -13.473 6.034 1.00 82.88 92 GLN A O 1
ATOM 754 N N . ILE A 1 93 ? -7.587 -11.804 7.084 1.00 90.12 93 ILE A N 1
ATOM 755 C CA . ILE A 1 93 ? -6.696 -11.485 5.969 1.00 90.12 93 ILE A CA 1
ATOM 756 C C . ILE A 1 93 ? -5.548 -12.498 5.989 1.00 90.12 93 ILE A C 1
ATOM 758 O O . ILE A 1 93 ? -4.854 -12.628 6.996 1.00 90.12 93 ILE A O 1
ATOM 762 N N . LYS A 1 94 ? -5.377 -13.244 4.894 1.00 89.75 94 LYS A N 1
ATOM 763 C CA . LYS A 1 94 ? -4.273 -14.197 4.720 1.00 89.75 94 LYS A CA 1
ATOM 764 C C . LYS A 1 94 ? -2.945 -13.429 4.687 1.00 89.75 94 LYS A C 1
ATOM 766 O O . LYS A 1 94 ? -2.891 -12.340 4.112 1.00 89.75 94 LYS A O 1
ATOM 771 N N . ASN A 1 95 ? -1.873 -14.000 5.244 1.00 89.94 95 ASN A N 1
ATOM 772 C CA . ASN A 1 95 ? -0.530 -13.432 5.091 1.00 89.94 95 ASN A CA 1
ATOM 773 C C . ASN A 1 95 ? -0.174 -13.369 3.600 1.00 89.94 95 ASN A C 1
ATOM 775 O O . ASN A 1 95 ? -0.231 -14.378 2.897 1.00 89.94 95 ASN A O 1
ATOM 779 N N . GLN A 1 96 ? 0.187 -12.179 3.122 1.00 89.00 96 GLN A N 1
ATOM 780 C CA . GLN A 1 96 ? 0.541 -11.931 1.727 1.00 89.00 96 GLN A CA 1
ATOM 781 C C . GLN A 1 96 ? 1.872 -11.180 1.655 1.00 89.00 96 GLN A C 1
ATOM 783 O O . GLN A 1 96 ? 2.039 -10.115 2.251 1.00 89.00 96 GLN A O 1
ATOM 788 N N . CYS A 1 97 ? 2.827 -11.740 0.913 1.00 89.38 97 CYS A N 1
ATOM 789 C CA . CYS A 1 97 ? 4.108 -11.104 0.616 1.00 89.38 97 CYS A CA 1
ATOM 790 C C . CYS A 1 97 ? 3.913 -10.111 -0.536 1.00 89.38 97 CYS A C 1
ATOM 792 O O . CYS A 1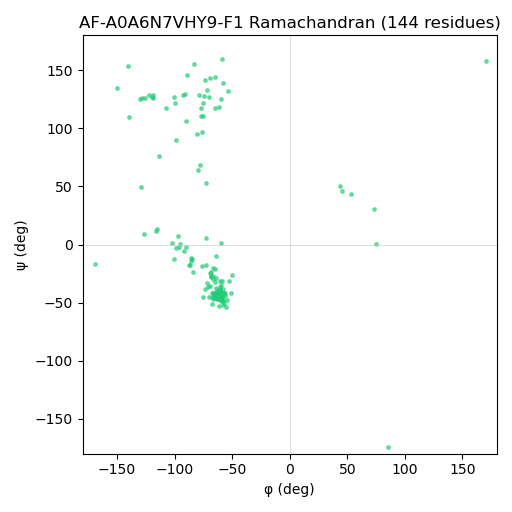 97 ? 3.906 -10.491 -1.707 1.00 89.38 97 CYS A O 1
ATOM 794 N N . CYS A 1 98 ? 3.689 -8.841 -0.202 1.00 91.69 98 CYS A N 1
ATOM 795 C CA . CYS A 1 98 ? 3.394 -7.813 -1.194 1.00 91.69 98 CYS A CA 1
ATOM 796 C C . CYS A 1 98 ? 4.675 -7.137 -1.679 1.00 91.69 98 CYS A C 1
ATOM 798 O O . CYS A 1 98 ? 5.462 -6.630 -0.879 1.00 91.69 98 CYS A O 1
ATOM 800 N N . ILE A 1 99 ? 4.854 -7.040 -2.994 1.00 92.12 99 ILE A N 1
ATOM 801 C CA . ILE A 1 99 ? 6.030 -6.425 -3.619 1.00 92.12 99 ILE A CA 1
ATOM 802 C C . ILE A 1 99 ? 5.536 -5.350 -4.582 1.00 92.12 99 ILE A C 1
ATOM 804 O O . ILE A 1 99 ? 4.677 -5.606 -5.421 1.00 92.12 99 ILE A O 1
ATOM 808 N N . TYR A 1 100 ? 6.046 -4.128 -4.426 1.00 93.12 100 TYR A N 1
ATOM 809 C CA . TYR A 1 100 ? 5.737 -3.018 -5.322 1.00 93.12 100 TYR A CA 1
ATOM 810 C C . TYR A 1 100 ? 6.890 -2.836 -6.304 1.00 93.12 100 TYR A C 1
ATOM 812 O O . TYR A 1 100 ? 8.035 -2.678 -5.884 1.00 93.12 100 TYR A O 1
ATOM 820 N N . TYR A 1 101 ? 6.569 -2.827 -7.594 1.00 92.69 101 TYR A N 1
ATOM 821 C CA . TYR A 1 101 ? 7.516 -2.603 -8.677 1.00 92.69 101 TYR A CA 1
ATOM 822 C C . TYR A 1 101 ? 7.065 -1.404 -9.511 1.00 92.69 101 TYR A C 1
ATOM 824 O O . TYR A 1 101 ? 5.908 -1.329 -9.927 1.00 92.69 101 TYR A O 1
ATOM 832 N N . ASP A 1 102 ? 7.973 -0.456 -9.732 1.00 90.88 102 ASP A N 1
ATOM 833 C CA . ASP A 1 102 ? 7.718 0.734 -10.540 1.00 90.88 102 ASP A CA 1
ATOM 834 C C . ASP A 1 102 ? 8.283 0.527 -11.944 1.00 90.88 102 ASP A C 1
ATOM 836 O O . ASP A 1 102 ? 9.442 0.837 -12.215 1.00 90.88 102 ASP A O 1
ATOM 840 N N . ALA A 1 103 ? 7.448 -0.017 -12.829 1.00 88.38 103 ALA A N 1
ATOM 841 C CA . ALA A 1 103 ? 7.850 -0.318 -14.198 1.00 88.38 103 ALA A CA 1
ATOM 842 C C . ALA A 1 103 ? 8.299 0.930 -14.970 1.00 88.38 103 ALA A C 1
ATOM 844 O O . ALA A 1 103 ? 9.185 0.830 -15.803 1.00 88.38 103 ALA A O 1
ATOM 845 N N . TRP A 1 104 ? 7.739 2.109 -14.674 1.00 86.38 104 TRP A N 1
ATOM 846 C CA . TRP A 1 104 ? 8.115 3.336 -15.377 1.00 86.38 104 TRP A CA 1
ATOM 847 C C . TRP A 1 104 ? 9.490 3.841 -14.942 1.00 86.38 104 TRP A C 1
ATOM 849 O O . TRP A 1 104 ? 10.285 4.293 -15.761 1.00 86.38 104 TRP A O 1
ATOM 859 N N . LYS A 1 105 ? 9.810 3.721 -13.648 1.00 86.38 105 LYS A N 1
ATOM 860 C CA . LYS A 1 105 ? 11.148 4.047 -13.140 1.00 86.38 105 LYS A CA 1
ATOM 861 C C . LYS A 1 105 ? 12.227 3.105 -13.691 1.00 86.38 105 LYS A C 1
ATOM 863 O O . LYS A 1 105 ? 13.364 3.538 -13.858 1.00 86.38 105 LYS A O 1
ATOM 868 N N . SER A 1 106 ? 11.865 1.851 -13.943 1.00 82.88 106 SER A N 1
ATOM 869 C CA . SER A 1 106 ? 12.754 0.799 -14.444 1.00 82.88 106 SER A CA 1
ATOM 870 C C . SER A 1 106 ? 12.684 0.587 -15.960 1.00 82.88 106 SER A C 1
ATOM 872 O O . SER A 1 106 ? 13.321 -0.325 -16.474 1.00 82.88 106 SER A O 1
ATOM 874 N N . ASP A 1 107 ? 11.964 1.439 -16.693 1.00 83.12 107 ASP A N 1
ATOM 875 C CA . ASP A 1 107 ? 11.761 1.306 -18.147 1.00 83.12 107 ASP A CA 1
ATOM 876 C C . ASP A 1 107 ? 13.066 1.495 -18.948 1.00 83.12 107 ASP A C 1
ATOM 878 O O . ASP A 1 107 ? 13.196 1.051 -20.084 1.00 83.12 107 ASP A O 1
ATOM 882 N N . CYS A 1 108 ? 14.067 2.136 -18.334 1.00 80.06 108 CYS A N 1
ATOM 883 C CA . CYS A 1 108 ? 15.406 2.314 -18.899 1.00 80.06 108 CYS A CA 1
ATOM 884 C C . CYS A 1 108 ? 16.386 1.180 -18.540 1.00 80.06 108 CYS A C 1
ATOM 886 O O . CYS A 1 108 ? 17.550 1.251 -18.944 1.00 80.06 108 CYS A O 1
ATOM 888 N N . ASP A 1 109 ? 15.972 0.185 -17.747 1.00 78.06 109 ASP A N 1
ATOM 889 C CA . ASP A 1 109 ? 16.840 -0.933 -17.373 1.00 78.06 109 ASP A CA 1
ATOM 890 C C . ASP A 1 109 ? 17.108 -1.828 -18.598 1.00 78.06 109 ASP A C 1
ATOM 892 O O . ASP A 1 109 ? 16.237 -2.054 -19.435 1.00 78.06 109 ASP A O 1
ATOM 896 N N . LEU A 1 110 ? 18.330 -2.364 -18.696 1.00 73.25 110 LEU A N 1
ATOM 897 C CA . LEU A 1 110 ? 18.768 -3.221 -19.812 1.00 73.25 110 LEU A CA 1
ATOM 898 C C . LEU A 1 110 ? 17.913 -4.486 -19.979 1.00 73.25 110 LEU A C 1
ATOM 900 O O . LEU A 1 110 ? 17.750 -4.967 -21.099 1.00 73.25 110 LEU A O 1
ATOM 904 N N . ASP A 1 111 ? 17.387 -5.016 -18.873 1.00 84.75 111 ASP A N 1
ATOM 905 C CA . ASP A 1 111 ? 16.474 -6.155 -18.860 1.00 84.75 111 ASP A CA 1
ATOM 906 C C . ASP A 1 111 ? 15.357 -5.926 -17.814 1.00 84.75 111 ASP A C 1
ATOM 908 O O . ASP A 1 111 ? 15.615 -5.969 -16.601 1.00 84.75 111 ASP A O 1
ATOM 912 N N . PRO A 1 112 ? 14.104 -5.690 -18.250 1.00 83.50 112 PRO A N 1
ATOM 913 C CA . PRO A 1 112 ? 12.981 -5.452 -17.346 1.00 83.50 112 PRO A CA 1
ATOM 914 C C . PRO A 1 112 ? 12.612 -6.693 -16.518 1.00 83.50 112 PRO A C 1
ATOM 916 O O . PRO A 1 112 ? 12.113 -6.563 -15.398 1.00 83.50 112 PRO A O 1
ATOM 919 N N . ILE A 1 113 ? 12.885 -7.903 -17.021 1.00 88.56 113 ILE A N 1
ATOM 920 C CA . ILE A 1 113 ? 12.647 -9.147 -16.281 1.00 88.56 113 ILE A CA 1
ATOM 921 C C . ILE A 1 113 ? 13.650 -9.250 -15.137 1.00 88.56 113 ILE A C 1
ATOM 923 O O . ILE A 1 113 ? 13.261 -9.539 -14.004 1.00 88.56 113 ILE A O 1
ATOM 927 N N . TYR A 1 114 ? 14.923 -8.959 -15.406 1.00 88.56 114 TYR A N 1
ATOM 928 C CA . TYR A 1 114 ? 15.957 -8.943 -14.373 1.00 88.56 114 TYR A CA 1
ATOM 929 C C . TYR A 1 114 ? 15.615 -7.950 -13.251 1.00 88.56 114 TYR A C 1
ATOM 931 O O . TYR A 1 114 ? 15.621 -8.310 -12.073 1.00 88.56 114 TYR A O 1
ATOM 939 N N . SER A 1 115 ? 15.217 -6.727 -13.612 1.00 90.00 115 SER A N 1
ATOM 940 C CA . SER A 1 115 ? 14.803 -5.679 -12.667 1.00 90.00 115 SER A CA 1
ATOM 941 C C . SER A 1 115 ? 13.623 -6.113 -11.775 1.00 90.00 115 SER A C 1
ATOM 943 O O . SER A 1 115 ? 13.635 -5.928 -10.547 1.00 90.00 115 SER A O 1
ATOM 945 N N . LEU A 1 116 ? 12.630 -6.788 -12.363 1.00 90.50 116 LEU A N 1
ATOM 946 C CA . LEU A 1 116 ? 11.506 -7.368 -11.631 1.00 90.50 116 LEU A CA 1
ATOM 947 C C . LEU A 1 116 ? 11.946 -8.497 -10.681 1.00 90.50 116 LEU A C 1
ATOM 949 O O . LEU A 1 116 ? 11.555 -8.496 -9.511 1.00 90.50 116 LEU A O 1
ATOM 953 N N . ILE A 1 117 ? 12.791 -9.429 -11.139 1.00 91.62 117 ILE A N 1
ATOM 954 C CA . ILE A 1 117 ? 13.322 -10.532 -10.315 1.00 91.62 117 ILE A CA 1
ATOM 955 C C . ILE A 1 117 ? 14.122 -9.987 -9.129 1.00 91.62 117 ILE A C 1
ATOM 957 O O . ILE A 1 117 ? 13.956 -10.462 -8.000 1.00 91.62 117 ILE A O 1
ATOM 961 N N . CYS A 1 118 ? 14.956 -8.968 -9.344 1.00 89.06 118 CYS A N 1
ATOM 962 C CA . CYS A 1 118 ? 15.691 -8.300 -8.274 1.00 89.06 118 CYS A CA 1
ATOM 963 C C . CYS A 1 118 ? 14.743 -7.707 -7.227 1.00 89.06 118 CYS A C 1
AT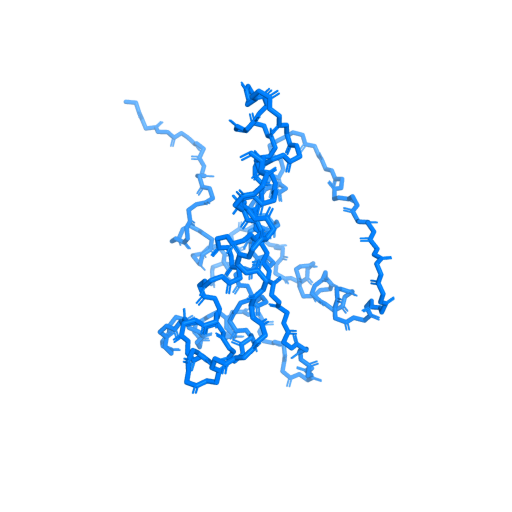OM 965 O O . CYS A 1 118 ? 14.960 -7.897 -6.029 1.00 89.06 118 CYS A O 1
ATOM 967 N N . SER A 1 119 ? 13.666 -7.053 -7.667 1.00 89.50 119 SER A N 1
ATOM 968 C CA . SER A 1 119 ? 12.652 -6.470 -6.781 1.00 89.50 119 SER A CA 1
ATOM 969 C C . SER A 1 119 ? 11.925 -7.538 -5.962 1.00 89.50 119 SER A C 1
ATOM 971 O O . SER A 1 119 ? 11.735 -7.376 -4.754 1.00 89.50 119 SER A O 1
ATOM 973 N N . ILE A 1 120 ? 11.591 -8.669 -6.593 1.00 91.50 120 ILE A N 1
ATOM 974 C CA . ILE A 1 120 ? 10.986 -9.821 -5.916 1.00 91.50 120 ILE A CA 1
ATOM 975 C C . ILE A 1 120 ? 11.941 -10.407 -4.868 1.00 91.50 120 ILE A C 1
ATOM 977 O O . ILE A 1 120 ? 11.558 -10.644 -3.721 1.00 91.50 120 ILE A O 1
ATOM 981 N N . THR A 1 121 ? 13.205 -10.598 -5.243 1.00 89.25 121 THR A N 1
ATOM 982 C CA . THR A 1 121 ? 14.236 -11.184 -4.376 1.00 89.25 121 THR A CA 1
ATOM 983 C C . THR A 1 121 ? 14.541 -10.287 -3.177 1.00 89.25 121 THR A C 1
ATOM 985 O O . THR A 1 121 ? 14.692 -10.778 -2.057 1.00 89.25 121 THR A O 1
ATOM 988 N N . ALA A 1 122 ? 14.618 -8.972 -3.391 1.00 86.62 122 ALA A N 1
ATOM 989 C CA . ALA A 1 122 ? 14.811 -7.992 -2.328 1.00 86.62 122 ALA A CA 1
ATOM 990 C C . ALA A 1 122 ? 13.627 -7.989 -1.352 1.00 86.62 122 ALA A C 1
ATOM 992 O O . ALA A 1 122 ? 13.840 -8.033 -0.141 1.00 86.62 122 ALA A O 1
ATOM 993 N N . GLY A 1 123 ? 12.397 -8.021 -1.880 1.00 84.25 123 GLY A N 1
ATOM 994 C CA . GLY A 1 123 ? 11.190 -8.170 -1.073 1.00 84.25 123 GLY A CA 1
ATOM 995 C C . GLY A 1 123 ? 11.255 -9.425 -0.208 1.00 84.25 123 GLY A C 1
ATOM 996 O O . GLY A 1 123 ? 11.165 -9.332 1.009 1.00 84.25 123 GLY A O 1
ATOM 997 N N . TYR A 1 124 ? 11.510 -10.591 -0.806 1.00 81.19 124 TYR A N 1
ATOM 998 C CA . TYR A 1 124 ? 11.552 -11.857 -0.072 1.00 81.19 124 TYR A CA 1
ATOM 999 C C . TYR A 1 124 ? 12.614 -11.884 1.039 1.00 81.19 124 TYR A C 1
ATOM 1001 O O . TYR A 1 124 ? 12.334 -12.364 2.135 1.00 81.19 124 TYR A O 1
ATOM 1009 N N . LYS A 1 125 ? 13.820 -11.343 0.798 1.00 75.38 125 LYS A N 1
ATOM 1010 C CA . LYS A 1 125 ? 14.862 -11.239 1.838 1.00 75.38 125 LYS A CA 1
ATOM 1011 C C . LYS A 1 125 ? 14.364 -10.472 3.061 1.00 75.38 125 LYS A C 1
ATOM 1013 O O . LYS A 1 125 ? 14.537 -10.955 4.174 1.00 75.38 125 LYS A O 1
ATOM 1018 N N . HIS A 1 126 ? 13.680 -9.353 2.837 1.00 73.62 126 HIS A N 1
ATOM 1019 C CA . HIS A 1 126 ? 13.118 -8.528 3.902 1.00 73.62 126 HIS A CA 1
ATOM 1020 C C . HIS A 1 126 ? 12.091 -9.284 4.765 1.00 73.62 126 HIS A C 1
ATOM 1022 O O . HIS A 1 126 ? 12.119 -9.170 5.986 1.00 73.62 126 HIS A O 1
ATOM 1028 N N . PHE A 1 127 ? 11.234 -10.121 4.166 1.00 70.00 127 PHE A N 1
ATOM 1029 C CA . PHE A 1 127 ? 10.307 -10.973 4.933 1.00 70.00 127 PHE A CA 1
ATOM 1030 C C . PHE A 1 127 ? 11.021 -12.132 5.650 1.00 70.00 127 PHE A C 1
ATOM 1032 O O . PHE A 1 127 ? 10.607 -12.558 6.727 1.00 70.00 127 PHE A O 1
ATOM 1039 N N . ASN A 1 128 ? 12.091 -12.672 5.062 1.00 64.81 128 ASN A N 1
ATOM 1040 C CA . ASN A 1 128 ? 12.725 -13.891 5.558 1.00 64.81 128 ASN A CA 1
ATOM 1041 C C . ASN A 1 128 ? 13.765 -13.647 6.663 1.00 64.81 128 ASN A C 1
ATOM 1043 O O . ASN A 1 128 ? 14.122 -14.600 7.350 1.00 64.81 128 ASN A O 1
ATOM 1047 N N . GLU A 1 129 ? 14.230 -12.410 6.888 1.00 60.59 129 GLU A N 1
ATOM 1048 C CA . GLU A 1 129 ? 15.188 -12.032 7.954 1.00 60.59 129 GLU A CA 1
ATOM 1049 C C . GLU A 1 129 ? 14.795 -12.535 9.360 1.00 60.59 129 GLU A C 1
ATOM 1051 O O . GLU A 1 129 ? 15.677 -12.864 10.155 1.00 60.59 129 GLU A O 1
ATOM 1056 N N . LYS A 1 130 ? 13.500 -12.755 9.639 1.00 49.84 130 LYS A N 1
ATOM 1057 C CA . LYS A 1 130 ? 13.018 -13.398 10.883 1.00 49.84 130 LYS A CA 1
ATOM 1058 C C . LYS A 1 130 ? 13.029 -14.938 10.868 1.00 49.84 130 LYS A C 1
ATOM 1060 O O . LYS A 1 130 ? 13.134 -15.554 11.927 1.00 49.84 130 LYS A O 1
ATOM 1065 N N . ASN A 1 131 ? 12.987 -15.562 9.691 1.00 45.06 131 ASN A N 1
ATOM 1066 C CA . ASN A 1 131 ? 12.970 -17.016 9.472 1.00 45.06 131 ASN A CA 1
ATOM 1067 C C . ASN A 1 131 ? 14.351 -17.611 9.114 1.00 45.06 131 ASN A C 1
ATOM 1069 O O . ASN A 1 131 ? 14.492 -18.833 9.056 1.00 45.06 131 ASN A O 1
ATOM 1073 N N . PHE A 1 132 ? 15.406 -16.794 8.970 1.00 45.25 132 PHE A N 1
ATOM 1074 C CA . PHE A 1 132 ? 16.792 -17.248 8.724 1.00 45.25 132 PHE A CA 1
ATOM 1075 C C . PHE A 1 132 ? 17.391 -18.157 9.820 1.00 45.25 132 PHE A C 1
ATOM 1077 O O . PHE A 1 132 ? 18.533 -18.602 9.687 1.00 45.25 132 PHE A O 1
ATOM 1084 N N . LYS A 1 133 ? 16.639 -18.488 10.881 1.00 44.66 133 LYS A N 1
ATOM 1085 C CA . LYS A 1 133 ? 16.999 -19.572 11.807 1.00 44.66 133 LYS A CA 1
ATOM 1086 C C . LYS A 1 133 ? 16.810 -20.978 11.220 1.00 44.66 133 LYS A C 1
ATOM 1088 O O . LYS A 1 133 ? 17.442 -21.891 11.731 1.00 44.66 133 LYS A O 1
ATOM 1093 N N . ASN A 1 134 ? 16.045 -21.148 10.137 1.00 41.25 134 ASN A N 1
ATOM 1094 C CA . ASN A 1 134 ? 15.966 -22.404 9.381 1.00 41.25 134 ASN A CA 1
ATOM 1095 C C . ASN A 1 134 ? 16.554 -22.204 7.976 1.00 41.25 134 ASN A C 1
ATOM 1097 O O . ASN A 1 134 ? 15.843 -22.054 6.982 1.00 41.25 134 ASN A O 1
ATOM 1101 N N . L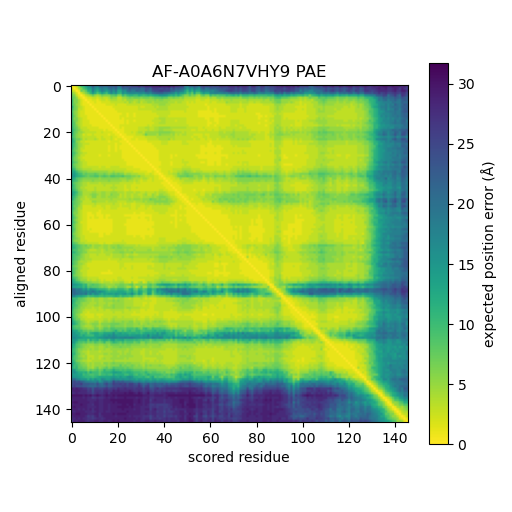YS A 1 135 ? 17.889 -22.167 7.904 1.00 48.66 135 LYS A N 1
ATOM 1102 C CA . LYS A 1 135 ? 18.617 -22.431 6.657 1.00 48.66 135 LYS A CA 1
ATOM 1103 C C . LYS A 1 135 ? 18.280 -23.854 6.232 1.00 48.66 135 LYS A C 1
ATOM 1105 O O . LYS A 1 135 ? 18.591 -24.743 7.001 1.00 48.66 135 LYS A O 1
ATOM 1110 N N . ASP A 1 136 ? 17.671 -24.012 5.060 1.00 43.78 136 ASP A N 1
ATOM 1111 C CA . ASP A 1 136 ? 17.878 -25.175 4.177 1.00 43.78 136 ASP A CA 1
ATOM 1112 C C . ASP A 1 136 ? 17.265 -24.979 2.775 1.00 43.78 136 ASP A C 1
ATOM 1114 O O . ASP A 1 136 ? 17.692 -25.644 1.843 1.00 43.78 136 ASP A O 1
ATOM 1118 N N . ASN A 1 137 ? 16.357 -24.013 2.553 1.00 43.06 137 ASN A N 1
ATOM 1119 C CA . ASN A 1 137 ? 15.657 -23.881 1.259 1.00 43.06 137 ASN A CA 1
ATOM 1120 C C . ASN A 1 137 ? 15.696 -22.474 0.633 1.00 43.06 137 ASN A C 1
ATOM 1122 O O . ASN A 1 137 ? 14.667 -21.956 0.206 1.00 43.06 137 ASN A O 1
ATOM 1126 N N . PHE A 1 138 ? 16.869 -21.842 0.539 1.00 44.94 138 PHE A N 1
ATOM 1127 C CA . PHE A 1 138 ? 17.026 -20.679 -0.346 1.00 44.94 138 PHE A CA 1
ATOM 1128 C C . PHE A 1 138 ? 17.867 -21.081 -1.561 1.00 44.94 138 PHE A C 1
ATOM 1130 O O . PHE A 1 138 ? 19.039 -21.413 -1.377 1.00 44.94 138 PHE A O 1
ATOM 1137 N N . PRO A 1 139 ? 17.337 -21.024 -2.795 1.00 45.41 139 PRO A N 1
ATOM 1138 C CA . PRO A 1 139 ? 18.121 -21.291 -3.991 1.00 45.41 139 PRO A CA 1
ATOM 1139 C C . PRO A 1 139 ? 18.974 -20.057 -4.317 1.00 45.41 139 PRO A C 1
ATOM 1141 O O . PRO A 1 139 ? 18.754 -19.346 -5.294 1.00 45.41 139 PRO A O 1
ATOM 1144 N N . GLY A 1 140 ? 19.963 -19.776 -3.463 1.00 43.19 140 GLY A N 1
ATOM 1145 C CA . GLY A 1 140 ? 20.991 -18.761 -3.712 1.00 43.19 140 GLY A CA 1
ATOM 1146 C C . GLY A 1 140 ? 21.877 -19.090 -4.920 1.00 43.19 140 GLY A C 1
ATOM 1147 O O . GLY A 1 140 ? 22.634 -18.235 -5.372 1.00 43.19 140 GLY A O 1
ATOM 1148 N N . ASP A 1 141 ? 21.752 -20.301 -5.461 1.00 42.84 141 ASP A N 1
ATOM 1149 C CA . ASP A 1 141 ? 22.538 -20.792 -6.589 1.00 42.84 141 ASP A CA 1
ATOM 1150 C C . ASP A 1 141 ? 21.966 -20.400 -7.961 1.00 42.84 141 ASP A C 1
ATOM 1152 O O . ASP A 1 141 ? 22.686 -20.481 -8.952 1.00 42.84 141 ASP A O 1
ATOM 1156 N N . ILE A 1 142 ? 20.729 -19.889 -8.043 1.00 47.28 142 ILE A N 1
ATOM 1157 C CA . ILE A 1 142 ? 20.144 -19.441 -9.326 1.00 47.28 142 ILE A CA 1
ATOM 1158 C C . ILE A 1 142 ? 20.853 -18.179 -9.854 1.00 47.28 142 ILE A C 1
ATOM 1160 O O . ILE A 1 142 ? 20.949 -17.982 -11.060 1.00 47.28 142 ILE A O 1
ATOM 1164 N N . LEU A 1 143 ? 21.415 -17.351 -8.967 1.00 41.12 143 LEU A N 1
ATOM 1165 C CA . LEU A 1 143 ? 22.089 -16.097 -9.335 1.00 41.12 143 LEU A CA 1
ATOM 1166 C C . LEU A 1 143 ? 23.612 -16.230 -9.501 1.00 41.12 143 LEU A C 1
ATOM 1168 O O . LEU A 1 143 ? 24.274 -15.238 -9.779 1.00 41.12 143 LEU A O 1
ATOM 1172 N N . LYS A 1 144 ? 24.190 -17.423 -9.313 1.00 41.12 144 LYS A N 1
ATOM 1173 C CA . LYS A 1 144 ? 25.635 -17.653 -9.518 1.00 41.12 144 LYS A CA 1
ATOM 1174 C C . LYS A 1 144 ? 25.990 -18.124 -10.931 1.00 41.12 144 LYS A C 1
ATOM 1176 O O . LYS A 1 144 ? 27.171 -18.278 -11.227 1.00 41.12 144 LYS A O 1
ATOM 1181 N N . GLY A 1 145 ? 24.987 -18.381 -11.768 1.00 43.31 145 GLY A N 1
ATOM 1182 C CA . GLY A 1 145 ? 25.150 -18.890 -13.132 1.00 43.31 145 GLY A CA 1
ATOM 1183 C C . GLY A 1 145 ? 24.671 -17.946 -14.237 1.00 43.31 145 GLY A C 1
ATOM 1184 O O . GLY A 1 145 ? 24.556 -18.402 -15.371 1.00 43.31 145 GLY A O 1
ATOM 1185 N N . MET A 1 146 ? 24.369 -16.682 -13.917 1.00 38.38 146 MET A N 1
ATOM 1186 C CA . MET A 1 146 ? 24.073 -15.621 -14.891 1.00 38.38 146 MET A CA 1
ATOM 1187 C C . MET A 1 146 ? 25.195 -14.590 -14.907 1.00 38.38 146 MET A C 1
ATOM 1189 O O . MET A 1 146 ? 25.668 -14.239 -13.803 1.00 38.38 146 MET A O 1
#

Sequence (146 aa):
MKRLELMPTDENILKSLQEDIFERNQELQYFIKLLNSIEGPYSIAVNGSWGSGKTFFVKQAKMVLDAYNTDFDMIDEKRNAIKDSLKLKDQQIKNQCCIYYDAWKSDCDLDPIYSLICSITAGYKHFNEKNFKNKDNFPGDILKGM

Foldseek 3Di:
DDDPDDDLDPVSLLVCLQVVVLVCLVVLLVVLVVVQPDDDDDDDDDDDDPPSCPVSSLSNNVLLLLLLAPLADDDVVSSVSSCVSNVNPPDNRDNDLDFDDDCVVCVPPPDSVVSVVVSVVVSVCNSCVVVVVDPDDDPPVVVVPD